Protein AF-A0A529FLB7-F1 (afdb_monomer_lite)

Secondary structure (DSSP, 8-state):
--TTTT-B----TT--SSSTTSSHHHHHHTHHHHHHHHHHHHHHHHHT--HHHHHHHHHHHHHHHHHHHHHHH-BHHHHHHHHHHHHHHHHHHHHHHHHHTS---HHHHHHHHHHHHHHHHHHH--

Structure (mmCIF, N/CA/C/O backbone):
data_AF-A0A529FLB7-F1
#
_entry.id   AF-A0A529FLB7-F1
#
loop_
_atom_site.group_PDB
_atom_site.id
_atom_site.type_symbol
_atom_site.label_atom_id
_atom_site.label_alt_id
_atom_site.label_comp_id
_atom_site.label_asym_id
_atom_site.label_entity_id
_atom_site.label_seq_id
_atom_site.pdbx_PDB_ins_code
_atom_site.Cartn_x
_atom_site.Cartn_y
_atom_site.Cartn_z
_atom_site.occupancy
_atom_site.B_iso_or_equiv
_atom_site.auth_seq_id
_atom_site.auth_comp_id
_atom_site.auth_asym_id
_atom_site.auth_atom_id
_atom_site.pdbx_PDB_model_num
ATOM 1 N N . MET A 1 1 ? 13.563 -22.839 -11.402 1.00 60.19 1 MET A N 1
ATOM 2 C CA . MET A 1 1 ? 12.645 -22.107 -10.499 1.00 60.19 1 MET A CA 1
ATOM 3 C C . MET A 1 1 ? 13.119 -20.687 -10.176 1.00 60.19 1 MET A C 1
ATOM 5 O O . MET A 1 1 ? 12.295 -19.790 -10.153 1.00 60.19 1 MET A O 1
ATOM 9 N N . TRP A 1 2 ? 14.420 -20.427 -9.979 1.00 64.62 2 TRP A N 1
ATOM 10 C CA . TRP A 1 2 ? 14.916 -19.056 -9.737 1.00 64.62 2 TRP A CA 1
ATOM 11 C C . TRP A 1 2 ? 14.925 -18.157 -10.981 1.00 64.62 2 TRP A C 1
ATOM 13 O O . TRP A 1 2 ? 14.557 -16.991 -10.894 1.00 64.62 2 TRP A O 1
ATOM 23 N N . GLN A 1 3 ? 15.251 -18.705 -12.156 1.00 70.19 3 GLN A N 1
ATOM 24 C CA . GLN A 1 3 ? 15.273 -17.932 -13.408 1.00 70.19 3 GLN A CA 1
ATOM 25 C C . GLN A 1 3 ? 13.908 -17.327 -13.776 1.00 70.19 3 GLN A C 1
ATOM 27 O O . GLN A 1 3 ? 13.850 -16.264 -14.380 1.00 70.19 3 GLN A O 1
ATOM 32 N N . THR A 1 4 ? 12.800 -17.946 -13.357 1.00 83.56 4 THR A N 1
ATOM 33 C CA . THR A 1 4 ? 11.455 -17.399 -13.578 1.00 83.56 4 THR A CA 1
ATOM 34 C C . THR A 1 4 ? 11.143 -16.192 -12.696 1.00 83.56 4 THR A C 1
ATOM 36 O O . THR A 1 4 ? 10.323 -15.376 -13.094 1.00 83.56 4 THR A O 1
ATOM 39 N N . LEU A 1 5 ? 11.778 -16.047 -11.527 1.00 89.00 5 LEU A N 1
ATOM 40 C CA . LEU A 1 5 ? 11.547 -14.911 -10.622 1.00 89.00 5 LEU A CA 1
ATOM 41 C C . LEU A 1 5 ? 12.251 -13.632 -11.089 1.00 89.00 5 LEU A C 1
ATOM 43 O O . LEU A 1 5 ? 11.762 -12.538 -10.827 1.00 89.00 5 LEU A O 1
ATOM 47 N N . LEU A 1 6 ? 13.366 -13.770 -11.805 1.00 93.06 6 LEU A N 1
ATOM 48 C CA . LEU A 1 6 ? 14.122 -12.650 -12.375 1.00 93.06 6 LEU A CA 1
ATOM 49 C C . LEU A 1 6 ? 13.733 -12.345 -13.827 1.00 93.06 6 LEU A C 1
ATOM 51 O O . LEU A 1 6 ? 14.380 -11.532 -14.477 1.00 93.06 6 LEU A O 1
ATOM 55 N N . ALA A 1 7 ? 12.695 -13.002 -14.351 1.00 93.12 7 ALA A N 1
ATOM 56 C CA . ALA A 1 7 ? 12.192 -12.711 -15.685 1.00 93.12 7 ALA A CA 1
ATOM 57 C C . ALA A 1 7 ? 11.697 -11.250 -15.747 1.00 93.12 7 ALA A C 1
ATOM 59 O O . ALA A 1 7 ? 10.915 -10.872 -14.863 1.00 93.12 7 ALA A O 1
ATOM 60 N N . PRO A 1 8 ? 12.120 -10.464 -16.758 1.00 93.56 8 PRO A N 1
ATOM 61 C CA . PRO A 1 8 ? 11.670 -9.091 -16.941 1.00 93.56 8 PRO A CA 1
ATOM 62 C C . PRO A 1 8 ? 10.157 -8.989 -17.123 1.00 93.56 8 PRO A C 1
ATOM 64 O O . PRO A 1 8 ? 9.501 -9.919 -17.603 1.00 93.56 8 PRO A O 1
ATOM 67 N N . VAL A 1 9 ? 9.619 -7.843 -16.733 1.00 93.94 9 VAL A N 1
ATOM 68 C CA . VAL A 1 9 ? 8.199 -7.512 -16.757 1.00 93.94 9 VAL A CA 1
ATOM 69 C C . VAL A 1 9 ? 8.054 -6.152 -17.414 1.00 93.94 9 VAL A C 1
ATOM 71 O O . VAL A 1 9 ? 8.611 -5.172 -16.934 1.00 93.94 9 VAL A O 1
ATOM 74 N N . ASP A 1 10 ? 7.272 -6.095 -18.483 1.00 94.25 10 ASP A N 1
ATOM 75 C CA . ASP A 1 10 ? 6.962 -4.857 -19.185 1.00 94.25 10 ASP A CA 1
ATOM 76 C C . ASP A 1 10 ? 5.440 -4.700 -19.249 1.00 94.25 10 ASP A C 1
ATOM 78 O O . ASP A 1 10 ? 4.751 -5.452 -19.939 1.00 94.25 10 ASP A O 1
ATOM 82 N N . LEU A 1 11 ? 4.916 -3.805 -18.411 1.00 92.88 11 LEU A N 1
ATOM 83 C CA . LEU A 1 11 ? 3.478 -3.563 -18.235 1.00 92.88 11 LEU A CA 1
ATOM 84 C C . LEU A 1 11 ? 3.112 -2.076 -18.328 1.00 92.88 11 LEU A C 1
ATOM 86 O O . LEU A 1 11 ? 1.931 -1.747 -18.432 1.00 92.88 11 LEU A O 1
ATOM 90 N N . TYR A 1 12 ? 4.097 -1.178 -18.252 1.00 94.50 12 TYR A N 1
ATOM 91 C CA . TYR A 1 12 ? 3.883 0.258 -18.095 1.00 94.50 12 TYR A CA 1
ATOM 92 C C . TYR A 1 12 ? 4.385 0.989 -19.327 1.00 94.50 12 TYR A C 1
ATOM 94 O O . TYR A 1 12 ? 5.494 0.756 -19.786 1.00 94.50 12 TYR A O 1
ATOM 102 N N . CYS A 1 13 ? 3.598 1.951 -19.809 1.00 96.69 13 CYS A N 1
ATOM 103 C CA . CYS A 1 13 ? 3.955 2.748 -20.985 1.00 96.69 13 CYS A CA 1
ATOM 104 C C . CYS A 1 13 ? 5.261 3.542 -20.815 1.00 96.69 13 CYS A C 1
ATOM 106 O O . CYS A 1 13 ? 5.867 3.924 -21.809 1.00 96.69 13 CYS A O 1
ATOM 108 N N . GLU A 1 14 ? 5.666 3.834 -19.574 1.00 97.06 14 GLU A N 1
ATOM 109 C CA . GLU A 1 14 ? 6.906 4.561 -19.289 1.00 97.06 14 GLU A CA 1
ATOM 110 C C . GLU A 1 14 ? 8.158 3.709 -19.562 1.00 97.06 14 GLU A C 1
ATOM 112 O O . GLU A 1 14 ? 9.198 4.260 -19.918 1.00 97.06 14 GLU A O 1
ATOM 117 N N . ARG A 1 15 ? 8.059 2.376 -19.441 1.00 96.25 15 ARG A N 1
ATOM 118 C CA . ARG A 1 15 ? 9.194 1.456 -19.546 1.00 96.25 15 ARG A CA 1
ATOM 119 C C . ARG A 1 15 ? 9.767 1.491 -20.964 1.00 96.25 15 ARG A C 1
ATOM 121 O O . ARG A 1 15 ? 9.120 1.099 -21.928 1.00 96.25 15 ARG A O 1
ATOM 128 N N . THR A 1 16 ? 11.015 1.937 -21.082 1.00 94.38 16 THR A N 1
ATOM 129 C CA . THR A 1 16 ? 11.733 2.042 -22.371 1.00 94.38 16 THR A CA 1
ATOM 130 C C . THR A 1 16 ? 12.846 1.006 -22.554 1.00 94.38 16 THR A C 1
ATOM 132 O O . THR A 1 16 ? 13.377 0.872 -23.656 1.00 94.38 16 THR A O 1
ATOM 135 N N . GLY A 1 17 ? 13.184 0.249 -21.506 1.00 92.62 17 GLY A N 1
ATOM 136 C CA . GLY A 1 17 ? 14.250 -0.753 -21.525 1.00 92.62 17 GLY A CA 1
ATOM 137 C C . GLY A 1 17 ? 14.469 -1.434 -20.164 1.00 92.62 17 GLY A C 1
ATOM 138 O O . GLY A 1 17 ? 13.715 -1.189 -19.218 1.00 92.62 17 GLY A O 1
ATOM 139 N N . PRO A 1 18 ? 15.461 -2.336 -20.045 1.00 89.25 18 PRO A N 1
ATOM 140 C CA . PRO A 1 18 ? 15.739 -3.100 -18.823 1.00 89.25 18 PRO A CA 1
ATOM 141 C C . PRO A 1 18 ? 16.499 -2.315 -17.736 1.00 89.25 18 PRO A C 1
ATOM 143 O O . PRO A 1 18 ? 16.833 -2.868 -16.689 1.00 89.25 18 PRO A O 1
ATOM 146 N N . GLU A 1 19 ? 16.847 -1.057 -17.985 1.00 92.88 19 GLU A N 1
ATOM 147 C CA . GLU A 1 19 ? 17.675 -0.244 -17.105 1.00 92.88 19 GLU A CA 1
ATOM 148 C C . GLU A 1 19 ? 16.913 0.215 -15.851 1.00 92.88 19 GLU A C 1
ATOM 150 O O . GLU A 1 19 ? 15.693 0.383 -15.854 1.00 92.88 19 GLU A O 1
ATOM 155 N N . LEU A 1 20 ? 17.657 0.508 -14.775 1.00 92.38 20 LEU A N 1
ATOM 156 C CA . LEU A 1 20 ? 17.092 0.931 -13.482 1.00 92.38 20 LEU A CA 1
ATOM 157 C C . LEU A 1 20 ? 16.218 2.193 -13.558 1.00 92.38 20 LEU A C 1
ATOM 159 O O . LEU A 1 20 ? 15.332 2.383 -12.731 1.00 92.38 20 LEU A O 1
ATOM 163 N N . TRP A 1 21 ? 16.497 3.061 -14.529 1.00 94.62 21 TRP A N 1
ATOM 164 C CA . TRP A 1 21 ? 15.822 4.342 -14.738 1.00 94.62 21 TRP A CA 1
ATOM 165 C C . TRP A 1 21 ? 14.886 4.322 -15.942 1.00 94.62 21 TRP A C 1
ATOM 167 O O . TRP A 1 21 ? 14.576 5.373 -16.489 1.00 94.62 21 TRP A O 1
ATOM 177 N N . ALA A 1 22 ? 14.444 3.142 -16.370 1.00 95.50 22 ALA A N 1
ATOM 178 C CA . ALA A 1 22 ? 13.496 3.034 -17.467 1.00 95.50 22 ALA A CA 1
ATOM 179 C C . ALA A 1 22 ? 12.070 3.462 -17.073 1.00 95.50 22 ALA A C 1
ATOM 181 O O . ALA A 1 22 ? 11.267 3.693 -17.965 1.00 95.50 22 ALA A O 1
ATOM 182 N N . GLU A 1 23 ? 11.762 3.596 -15.774 1.00 97.00 23 GLU A N 1
ATOM 183 C CA . GLU A 1 23 ? 10.494 4.147 -15.259 1.00 97.00 23 GLU A CA 1
ATOM 184 C C . GLU A 1 23 ? 10.723 5.216 -14.163 1.00 97.00 23 GLU A C 1
ATOM 186 O O . GLU A 1 23 ? 10.434 4.991 -12.980 1.00 97.00 23 GLU A O 1
ATOM 191 N N . PRO A 1 24 ? 11.321 6.372 -14.503 1.00 95.88 24 PRO A N 1
ATOM 192 C CA . PRO A 1 24 ? 11.746 7.367 -13.523 1.00 95.88 24 PRO A CA 1
ATOM 193 C C . PRO A 1 24 ? 10.574 8.030 -12.791 1.00 95.88 24 PRO A C 1
ATOM 195 O O . PRO A 1 24 ? 10.647 8.215 -11.575 1.00 95.88 24 PRO A O 1
ATOM 198 N N . ALA A 1 25 ? 9.499 8.400 -13.488 1.00 97.44 25 ALA A N 1
ATOM 199 C CA . ALA A 1 25 ? 8.348 9.048 -12.875 1.00 97.44 25 ALA A CA 1
ATOM 200 C C . ALA A 1 25 ? 7.605 8.075 -11.957 1.00 97.44 25 ALA A C 1
ATOM 202 O O . ALA A 1 25 ? 7.307 8.437 -10.814 1.00 97.44 25 ALA A O 1
ATOM 203 N N . ASN A 1 26 ? 7.371 6.832 -12.386 1.00 96.94 26 ASN A N 1
ATOM 204 C CA . ASN A 1 26 ? 6.753 5.829 -11.520 1.00 96.94 26 ASN A CA 1
ATOM 205 C C . ASN A 1 26 ? 7.626 5.526 -10.290 1.00 96.94 26 ASN A C 1
ATOM 207 O O . ASN A 1 26 ? 7.121 5.485 -9.168 1.00 96.94 26 ASN A O 1
ATOM 211 N N . ALA A 1 27 ? 8.947 5.387 -10.440 1.00 95.69 27 ALA A N 1
ATOM 212 C CA . ALA A 1 27 ? 9.830 5.157 -9.296 1.00 95.69 27 ALA A CA 1
ATOM 213 C C . ALA A 1 27 ? 9.857 6.350 -8.318 1.00 95.69 27 ALA A C 1
ATOM 215 O O . ALA A 1 27 ? 9.774 6.163 -7.105 1.00 95.69 27 ALA A O 1
ATOM 216 N N . LEU A 1 28 ? 9.939 7.587 -8.821 1.00 96.69 28 LEU A N 1
ATOM 217 C CA . LEU A 1 28 ? 10.040 8.785 -7.977 1.00 96.69 28 LEU A CA 1
ATOM 218 C C . LEU A 1 28 ? 8.730 9.132 -7.271 1.00 96.69 28 LEU A C 1
ATOM 220 O O . LEU A 1 28 ? 8.748 9.537 -6.108 1.00 96.69 28 LEU A O 1
ATOM 224 N N . THR A 1 29 ? 7.588 8.966 -7.936 1.00 97.38 29 THR A N 1
ATOM 225 C CA . THR A 1 29 ? 6.280 9.233 -7.315 1.00 97.38 29 THR A CA 1
ATOM 226 C C . THR A 1 29 ? 6.013 8.311 -6.125 1.00 97.38 29 THR A C 1
ATOM 228 O O . THR A 1 29 ? 5.370 8.730 -5.161 1.00 97.38 29 THR A O 1
ATOM 231 N N . ASN A 1 30 ? 6.604 7.114 -6.100 1.00 97.88 30 ASN A N 1
ATOM 232 C CA . ASN A 1 30 ? 6.505 6.206 -4.961 1.00 97.88 30 ASN A CA 1
ATOM 233 C C . ASN A 1 30 ? 7.180 6.708 -3.676 1.00 97.88 30 ASN A C 1
ATOM 235 O O . ASN A 1 30 ? 6.777 6.334 -2.568 1.00 97.88 30 ASN A O 1
ATOM 239 N N . LEU A 1 31 ? 8.124 7.648 -3.784 1.00 96.06 31 LEU A N 1
ATOM 240 C CA . LEU A 1 31 ? 8.699 8.319 -2.617 1.00 96.06 31 LEU A CA 1
ATOM 241 C C . LEU A 1 31 ? 7.646 9.122 -1.838 1.00 96.06 31 LEU A C 1
ATOM 243 O O . LEU A 1 31 ? 7.789 9.300 -0.626 1.00 96.06 31 LEU A O 1
ATOM 247 N N . ALA A 1 32 ? 6.557 9.549 -2.490 1.00 97.69 32 ALA A N 1
ATOM 248 C CA . ALA A 1 32 ? 5.444 10.210 -1.818 1.00 97.69 32 ALA A CA 1
ATOM 249 C C . ALA A 1 32 ? 4.739 9.275 -0.820 1.00 97.69 32 ALA A C 1
ATOM 251 O O . ALA A 1 32 ? 4.389 9.720 0.272 1.00 97.69 32 ALA A O 1
ATOM 252 N N . PHE A 1 33 ? 4.593 7.979 -1.130 1.00 98.12 33 PHE A N 1
ATOM 253 C CA . PHE A 1 33 ? 4.037 6.998 -0.188 1.00 98.12 33 PHE A CA 1
ATOM 254 C C . PHE A 1 33 ? 4.960 6.791 1.010 1.00 98.12 33 PHE A C 1
ATOM 256 O O . PHE A 1 33 ? 4.494 6.777 2.147 1.00 98.12 33 PHE A O 1
ATOM 263 N N . ILE A 1 34 ? 6.274 6.706 0.784 1.00 98.69 34 ILE A N 1
ATOM 264 C CA . ILE A 1 34 ? 7.257 6.604 1.872 1.00 98.69 34 ILE A CA 1
ATOM 265 C C . ILE A 1 34 ? 7.148 7.827 2.791 1.00 98.69 34 ILE A C 1
ATOM 267 O O . ILE A 1 34 ? 7.009 7.679 4.007 1.00 98.69 34 ILE A O 1
ATOM 271 N N . ALA A 1 35 ? 7.148 9.032 2.218 1.00 98.62 35 ALA A N 1
ATOM 272 C CA . ALA A 1 35 ? 7.019 10.273 2.974 1.00 98.62 35 ALA A CA 1
ATOM 273 C C . ALA A 1 35 ? 5.692 10.342 3.750 1.00 98.62 35 ALA A C 1
ATOM 275 O O . ALA A 1 35 ? 5.692 10.631 4.949 1.00 98.62 35 ALA A O 1
ATOM 276 N N . ALA A 1 36 ? 4.569 10.019 3.103 1.00 98.38 36 ALA A N 1
ATOM 277 C CA . ALA A 1 36 ? 3.247 10.016 3.723 1.00 98.38 36 ALA A CA 1
ATOM 278 C C . ALA A 1 36 ? 3.126 8.967 4.840 1.00 98.38 36 ALA A C 1
ATOM 280 O O . ALA A 1 36 ? 2.577 9.261 5.900 1.00 98.38 36 ALA A O 1
ATOM 281 N N . GLY A 1 37 ? 3.675 7.765 4.649 1.00 98.50 37 GLY A N 1
ATOM 282 C CA . GLY A 1 37 ? 3.689 6.708 5.659 1.00 98.50 37 GLY A CA 1
ATOM 283 C C . GLY A 1 37 ? 4.512 7.096 6.887 1.00 98.50 37 GLY A C 1
ATOM 284 O O . GLY A 1 37 ? 4.033 6.978 8.015 1.00 98.50 37 GLY A O 1
ATOM 285 N N . LEU A 1 38 ? 5.714 7.650 6.689 1.00 98.75 38 LEU A N 1
ATOM 286 C CA . LEU A 1 38 ? 6.554 8.153 7.783 1.00 98.75 38 LEU A CA 1
ATOM 287 C C . LEU A 1 38 ? 5.888 9.315 8.529 1.00 98.75 38 LEU A C 1
ATOM 289 O O . LEU A 1 38 ? 5.929 9.363 9.763 1.00 98.75 38 LEU A O 1
ATOM 293 N N . TRP A 1 39 ? 5.228 10.219 7.803 1.00 98.75 39 TRP A N 1
ATOM 294 C CA . TRP A 1 39 ? 4.412 11.263 8.415 1.00 98.75 39 TRP A CA 1
ATOM 295 C C . TRP A 1 39 ? 3.260 10.654 9.229 1.00 98.75 39 TRP A C 1
ATOM 297 O O . TRP A 1 39 ? 3.086 10.998 10.398 1.00 98.75 39 TRP A O 1
ATOM 307 N N . GLY A 1 40 ? 2.548 9.666 8.689 1.00 98.50 40 GLY A N 1
ATOM 308 C CA . GLY A 1 40 ? 1.510 8.930 9.409 1.00 98.50 40 GLY A CA 1
ATOM 309 C C . GLY A 1 40 ? 2.025 8.285 10.699 1.00 98.50 40 GLY A C 1
ATOM 310 O O . GLY A 1 40 ? 1.401 8.426 11.748 1.00 98.50 40 GLY A O 1
ATOM 311 N N . VAL A 1 41 ? 3.199 7.642 10.671 1.00 98.50 41 VAL A N 1
ATOM 312 C CA . VAL A 1 41 ? 3.829 7.048 11.864 1.00 98.50 41 VAL A CA 1
ATOM 313 C C . VAL A 1 41 ? 4.102 8.117 12.919 1.00 98.50 41 VAL A C 1
ATOM 315 O O . VAL A 1 41 ? 3.833 7.903 14.106 1.00 98.50 41 VAL A O 1
ATOM 318 N N . ARG A 1 42 ? 4.624 9.274 12.500 1.00 98.50 42 ARG A N 1
ATOM 319 C CA . ARG A 1 42 ? 4.861 10.413 13.388 1.00 98.50 42 ARG A CA 1
ATOM 320 C C . ARG A 1 42 ? 3.558 10.897 14.028 1.00 98.50 42 ARG A C 1
ATOM 322 O O . ARG A 1 42 ? 3.518 11.034 15.250 1.00 98.50 42 ARG A O 1
ATOM 329 N N . GLU A 1 43 ? 2.507 11.135 13.247 1.00 98.50 43 GLU A N 1
ATOM 330 C CA . GLU A 1 43 ? 1.248 11.672 13.782 1.00 98.50 43 GLU A CA 1
ATOM 331 C C . GLU A 1 43 ? 0.515 10.657 14.663 1.00 98.50 43 GLU A C 1
ATOM 333 O O . GLU A 1 43 ? 0.027 11.023 15.731 1.00 98.50 43 GLU A O 1
ATOM 338 N N . VAL A 1 44 ? 0.517 9.368 14.307 1.00 98.06 44 VAL A N 1
ATOM 339 C CA . VAL A 1 44 ? -0.079 8.318 15.147 1.00 98.06 44 VAL A CA 1
ATOM 340 C C . VAL A 1 44 ? 0.595 8.247 16.516 1.00 98.06 44 VAL A C 1
ATOM 342 O O . VAL A 1 44 ? -0.089 8.100 17.531 1.00 98.06 44 VAL A O 1
ATOM 345 N N . ARG A 1 45 ? 1.928 8.371 16.566 1.00 96.69 45 ARG A N 1
ATOM 346 C CA . ARG A 1 45 ? 2.679 8.411 17.830 1.00 96.69 45 ARG A CA 1
ATOM 347 C C . ARG A 1 45 ? 2.367 9.674 18.623 1.00 96.69 45 ARG A C 1
ATOM 349 O O . ARG A 1 45 ? 2.105 9.586 19.817 1.00 96.69 45 ARG A O 1
ATOM 356 N N . ARG A 1 46 ? 2.356 10.831 17.958 1.00 98.12 46 ARG A N 1
ATOM 357 C CA . ARG A 1 46 ? 2.069 12.131 18.575 1.00 98.12 46 ARG A CA 1
ATOM 358 C C . ARG A 1 46 ? 0.674 12.187 19.201 1.00 98.12 46 ARG A C 1
ATOM 360 O O . ARG A 1 46 ? 0.518 12.760 20.272 1.00 98.12 46 ARG A O 1
ATOM 367 N N . HIS A 1 47 ? -0.323 11.611 18.537 1.00 97.81 47 HIS A N 1
ATOM 368 C CA . HIS A 1 47 ? -1.723 11.665 18.961 1.00 97.81 47 HIS A CA 1
ATOM 369 C C . HIS A 1 47 ? -2.199 10.409 19.702 1.00 97.81 47 HIS A C 1
ATOM 371 O O . HIS A 1 47 ? -3.372 10.330 20.061 1.00 97.81 47 HIS A O 1
ATOM 377 N N . GLY A 1 48 ? -1.331 9.415 19.917 1.00 96.50 48 GLY A N 1
ATOM 378 C CA . GLY A 1 48 ? -1.699 8.179 20.611 1.00 96.50 48 GLY A CA 1
ATOM 379 C C . GLY A 1 48 ? -2.845 7.417 19.934 1.00 96.50 48 GLY A C 1
ATOM 380 O O . GLY A 1 48 ? -3.663 6.802 20.610 1.00 96.50 48 GLY A O 1
ATOM 381 N N . THR A 1 49 ? -2.939 7.454 18.599 1.00 94.94 49 THR A N 1
ATOM 382 C CA . THR A 1 49 ? -4.109 6.947 17.847 1.00 94.94 49 THR A CA 1
ATOM 383 C C . THR A 1 49 ? -4.303 5.425 17.969 1.00 94.94 49 THR A C 1
ATOM 385 O O . THR A 1 49 ? -5.397 4.909 17.712 1.00 94.94 49 THR A O 1
ATOM 388 N N . GLY A 1 50 ? -3.264 4.708 18.410 1.00 95.31 50 GLY A N 1
ATOM 389 C CA . GLY A 1 50 ? -3.282 3.282 18.736 1.00 95.31 50 GLY A CA 1
ATOM 390 C C . GLY A 1 50 ? -2.558 2.399 17.717 1.00 95.31 50 GLY A C 1
ATOM 391 O O . GLY A 1 50 ? -2.170 2.834 16.632 1.00 95.31 50 GLY A O 1
ATOM 392 N N . THR A 1 51 ? -2.389 1.124 18.075 1.00 95.62 51 THR A N 1
ATOM 393 C CA . THR A 1 51 ? -1.547 0.164 17.342 1.00 95.62 51 THR A CA 1
ATOM 394 C C . THR A 1 51 ? -1.997 -0.074 15.903 1.00 95.62 51 THR A C 1
ATOM 396 O O . THR A 1 51 ? -1.156 -0.128 15.014 1.00 95.62 51 THR A O 1
ATOM 399 N N . PHE A 1 52 ? -3.303 -0.169 15.631 1.00 96.00 52 PHE A N 1
ATOM 400 C CA . PHE A 1 52 ? -3.791 -0.430 14.267 1.00 96.00 52 PHE A CA 1
ATOM 401 C C . PHE A 1 52 ? -3.430 0.691 13.293 1.00 96.00 52 PHE A C 1
ATOM 403 O O . PHE A 1 52 ? -2.964 0.416 12.192 1.00 96.00 52 PHE A O 1
ATOM 410 N N . ALA A 1 53 ? -3.572 1.950 13.714 1.00 97.19 53 ALA A N 1
ATOM 411 C CA . ALA A 1 53 ? -3.173 3.087 12.893 1.00 97.19 53 ALA A CA 1
ATOM 412 C C . ALA A 1 53 ? -1.650 3.106 12.668 1.00 97.19 53 ALA A C 1
ATOM 414 O O . ALA A 1 53 ? -1.196 3.412 11.570 1.00 97.19 53 ALA A O 1
ATOM 415 N N . ALA A 1 54 ? -0.861 2.717 13.678 1.00 97.69 54 ALA A N 1
ATOM 416 C CA . ALA A 1 54 ? 0.597 2.663 13.568 1.00 97.69 54 ALA A CA 1
ATOM 417 C C . ALA A 1 54 ? 1.053 1.571 12.591 1.00 97.69 54 ALA A C 1
ATOM 419 O O . ALA A 1 54 ? 1.945 1.813 11.781 1.00 97.69 54 ALA A O 1
ATOM 420 N N . ILE A 1 55 ? 0.422 0.392 12.652 1.00 98.12 55 ILE A N 1
ATOM 421 C CA . ILE A 1 55 ? 0.660 -0.713 11.718 1.00 98.12 55 ILE A CA 1
ATOM 422 C C . ILE A 1 55 ? 0.361 -0.254 10.293 1.00 98.12 55 ILE A C 1
ATOM 424 O O . ILE A 1 55 ? 1.217 -0.393 9.427 1.00 98.12 55 ILE A O 1
ATOM 428 N N . LEU A 1 56 ? -0.813 0.340 10.060 1.00 98.38 56 LEU A N 1
ATOM 429 C CA . LEU A 1 56 ? -1.214 0.816 8.736 1.00 98.38 56 LEU A CA 1
ATOM 430 C C . LEU A 1 56 ? -0.266 1.896 8.195 1.00 98.38 56 LEU A C 1
ATOM 432 O O . LEU A 1 56 ? 0.101 1.840 7.027 1.00 98.38 56 LEU A O 1
ATOM 436 N N . ALA A 1 57 ? 0.192 2.831 9.030 1.00 98.56 57 ALA A N 1
ATOM 437 C CA . ALA A 1 57 ? 1.138 3.863 8.607 1.00 98.56 57 ALA A CA 1
ATOM 438 C C . ALA A 1 57 ? 2.500 3.282 8.178 1.00 98.56 57 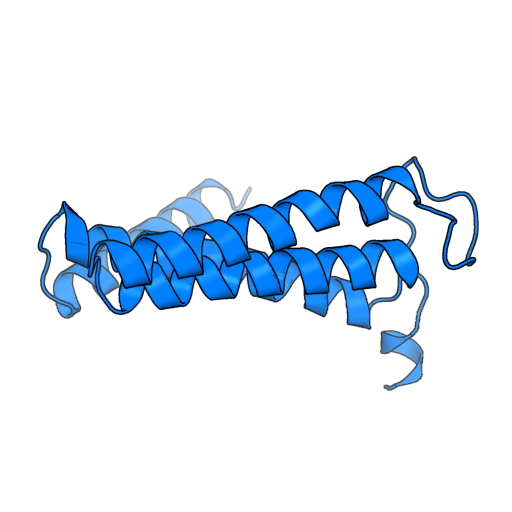ALA A C 1
ATOM 440 O O . ALA A 1 57 ? 3.034 3.666 7.139 1.00 98.56 57 ALA A O 1
ATOM 441 N N . TRP A 1 58 ? 3.039 2.311 8.925 1.00 98.56 58 TRP A N 1
ATOM 442 C CA . TRP A 1 58 ? 4.245 1.584 8.507 1.00 98.56 58 TRP A CA 1
ATOM 443 C C . TRP A 1 58 ? 4.025 0.755 7.244 1.00 98.56 58 TRP A C 1
ATOM 445 O O . TRP A 1 58 ? 4.923 0.637 6.414 1.00 98.56 58 TRP A O 1
ATOM 455 N N . TRP A 1 59 ? 2.827 0.212 7.071 1.00 98.62 59 TRP A N 1
ATOM 456 C CA . TRP A 1 59 ? 2.476 -0.548 5.880 1.00 98.62 59 TRP A CA 1
ATOM 457 C C . TRP A 1 59 ? 2.488 0.319 4.615 1.00 98.62 59 TRP A C 1
ATOM 459 O O . TRP A 1 59 ? 2.933 -0.143 3.571 1.00 98.62 59 TRP A O 1
ATOM 469 N N . VAL A 1 60 ? 2.082 1.592 4.710 1.00 98.69 60 VAL A N 1
ATOM 470 C CA . VAL A 1 60 ? 2.195 2.560 3.602 1.00 98.69 60 VAL A CA 1
ATOM 471 C C . VAL A 1 60 ? 3.660 2.803 3.217 1.00 98.69 60 VAL A C 1
ATOM 473 O O . VAL A 1 60 ? 3.974 2.904 2.033 1.00 98.69 60 VAL A O 1
ATOM 476 N N . VAL A 1 61 ? 4.580 2.815 4.189 1.00 98.75 61 VAL A N 1
ATOM 477 C CA . VAL A 1 61 ? 6.025 2.864 3.898 1.00 98.75 61 VAL A CA 1
ATOM 478 C C . VAL A 1 61 ? 6.464 1.614 3.133 1.00 98.75 61 VAL A C 1
ATOM 480 O O . VAL A 1 61 ? 7.180 1.727 2.141 1.00 98.75 61 VAL A O 1
ATOM 483 N N . ALA A 1 62 ? 6.007 0.430 3.554 1.00 98.56 62 ALA A N 1
ATOM 484 C CA . ALA A 1 62 ? 6.311 -0.824 2.866 1.00 98.56 62 ALA A CA 1
ATOM 485 C C . ALA A 1 62 ? 5.770 -0.854 1.425 1.00 98.56 62 ALA A C 1
ATOM 487 O O . ALA A 1 62 ? 6.473 -1.339 0.543 1.00 98.56 62 ALA A O 1
ATOM 488 N N . ILE A 1 63 ? 4.582 -0.287 1.174 1.00 98.69 63 ILE A N 1
ATOM 489 C CA . ILE A 1 63 ? 4.034 -0.097 -0.181 1.00 98.69 63 ILE A CA 1
ATOM 490 C C . ILE A 1 63 ? 4.979 0.759 -1.023 1.00 98.69 63 ILE A C 1
ATOM 492 O O . ILE A 1 63 ? 5.401 0.327 -2.089 1.00 98.69 63 ILE A O 1
ATOM 496 N N . GLY A 1 64 ? 5.368 1.938 -0.525 1.00 98.50 64 GLY A N 1
ATOM 497 C CA . GLY A 1 64 ? 6.270 2.824 -1.261 1.00 98.50 64 GLY A CA 1
ATOM 498 C C . GLY A 1 64 ? 7.615 2.164 -1.584 1.00 98.50 64 GLY A C 1
ATOM 499 O O . GLY A 1 64 ? 8.116 2.300 -2.698 1.00 98.50 64 GLY A O 1
ATOM 500 N N . ILE A 1 65 ? 8.180 1.392 -0.648 1.00 98.56 65 ILE A N 1
ATOM 501 C CA . ILE A 1 65 ? 9.414 0.621 -0.875 1.00 98.56 65 ILE A CA 1
ATOM 502 C C . ILE A 1 65 ? 9.197 -0.453 -1.946 1.00 98.56 65 ILE A C 1
ATOM 504 O O . ILE A 1 65 ? 9.967 -0.520 -2.901 1.00 98.56 65 ILE A O 1
ATOM 508 N N . GLY A 1 66 ? 8.161 -1.278 -1.798 1.00 98.12 66 GLY A N 1
ATOM 509 C CA . GLY A 1 66 ? 7.840 -2.359 -2.727 1.00 98.12 66 GLY A CA 1
ATOM 510 C C . GLY A 1 66 ? 7.637 -1.869 -4.156 1.00 98.12 66 GLY A C 1
ATOM 511 O O . GLY A 1 66 ? 8.257 -2.383 -5.086 1.00 98.12 66 GLY A O 1
ATOM 512 N N . SER A 1 67 ? 6.853 -0.805 -4.307 1.00 97.81 67 SER A N 1
ATOM 513 C CA . SER A 1 67 ? 6.559 -0.199 -5.601 1.00 97.81 67 SER A CA 1
ATOM 514 C C . SER A 1 67 ? 7.789 0.464 -6.228 1.00 97.81 67 SER A C 1
ATOM 516 O O . SER A 1 67 ? 8.080 0.255 -7.405 1.00 97.81 67 SER A O 1
ATOM 518 N N . THR A 1 68 ? 8.617 1.160 -5.434 1.00 97.81 68 THR A N 1
ATOM 519 C CA . THR A 1 68 ? 9.900 1.706 -5.923 1.00 97.81 68 THR A CA 1
ATOM 520 C C . THR A 1 68 ? 10.825 0.593 -6.431 1.00 97.81 68 THR A C 1
ATOM 522 O O . THR A 1 68 ? 11.453 0.732 -7.482 1.00 97.81 68 THR A O 1
ATOM 525 N N . LEU A 1 69 ? 10.904 -0.539 -5.719 1.00 97.25 69 LEU A N 1
ATOM 526 C CA . LEU A 1 69 ? 11.681 -1.705 -6.159 1.00 97.25 69 LEU A CA 1
ATOM 527 C C . LEU A 1 69 ? 11.126 -2.297 -7.460 1.00 97.25 69 LEU A C 1
ATOM 529 O O . LEU A 1 69 ? 11.886 -2.710 -8.333 1.00 97.25 69 LEU A O 1
ATOM 533 N N . PHE A 1 70 ? 9.807 -2.338 -7.622 1.00 97.50 70 PHE A N 1
ATOM 534 C CA . PHE A 1 70 ? 9.210 -2.818 -8.858 1.00 97.50 70 PHE A CA 1
ATOM 535 C C . PHE A 1 70 ? 9.518 -1.903 -10.044 1.00 97.50 70 PHE A C 1
ATOM 537 O O . PHE A 1 70 ? 10.037 -2.385 -11.047 1.00 97.50 70 PHE A O 1
ATOM 544 N N . HIS A 1 71 ? 9.328 -0.593 -9.907 1.00 97.25 71 HIS A N 1
ATOM 545 C CA . HIS A 1 71 ? 9.577 0.346 -11.002 1.00 97.25 71 HIS A CA 1
ATOM 546 C C . HIS A 1 71 ? 11.064 0.513 -11.349 1.00 97.25 71 HIS A C 1
ATOM 548 O O . HIS A 1 71 ? 11.394 0.826 -12.489 1.00 97.25 71 HIS A O 1
ATOM 554 N N . THR A 1 72 ? 11.980 0.197 -10.434 1.00 96.69 72 THR A N 1
ATOM 555 C CA . THR A 1 72 ? 13.420 0.171 -10.738 1.00 96.69 72 THR A CA 1
ATOM 556 C C . THR A 1 72 ? 13.867 -1.140 -11.389 1.00 96.69 72 THR A C 1
ATOM 558 O O . THR A 1 72 ? 14.573 -1.104 -12.391 1.00 96.69 72 THR A O 1
ATOM 561 N N . PHE A 1 73 ? 13.446 -2.304 -10.881 1.00 95.69 73 PHE A N 1
ATOM 562 C CA . PHE A 1 73 ? 13.962 -3.598 -11.358 1.00 95.69 73 PHE A CA 1
ATOM 563 C C . PHE A 1 73 ? 13.079 -4.317 -12.389 1.00 95.69 73 PHE A C 1
ATOM 565 O O . PHE A 1 73 ? 13.617 -5.094 -13.170 1.00 95.69 73 PHE A O 1
ATOM 572 N N . ALA A 1 74 ? 11.756 -4.116 -12.381 1.00 95.38 74 ALA A N 1
ATOM 573 C CA . ALA A 1 74 ? 10.783 -4.749 -13.287 1.00 95.38 74 ALA A CA 1
ATOM 574 C C . ALA A 1 74 ? 11.003 -6.248 -13.529 1.00 95.38 74 ALA A C 1
ATOM 576 O O . ALA A 1 74 ? 11.102 -6.721 -14.660 1.00 95.38 74 ALA A O 1
ATOM 577 N N . VAL A 1 75 ? 11.056 -7.032 -12.457 1.00 95.12 75 VAL A N 1
ATOM 578 C CA . VAL A 1 75 ? 11.113 -8.493 -12.555 1.00 95.12 75 VAL A CA 1
ATOM 579 C C . VAL A 1 75 ? 9.954 -9.118 -11.798 1.00 95.12 75 VAL A C 1
ATOM 581 O O . VAL A 1 75 ? 9.373 -8.508 -10.900 1.00 95.12 75 VAL A O 1
ATOM 584 N N . LYS A 1 76 ? 9.611 -10.369 -12.118 1.00 94.38 76 LYS A N 1
ATOM 585 C CA . LYS A 1 76 ? 8.473 -11.051 -11.476 1.00 94.38 76 LYS A CA 1
ATOM 586 C C . LYS A 1 76 ? 8.556 -11.078 -9.950 1.00 94.38 76 LYS A C 1
ATOM 588 O O . LYS A 1 76 ? 7.526 -11.028 -9.287 1.00 94.38 76 LYS A O 1
ATOM 593 N N . PHE A 1 77 ? 9.758 -11.149 -9.383 1.00 95.25 77 PHE A N 1
ATOM 594 C CA . PHE A 1 77 ? 9.958 -11.047 -7.942 1.00 95.25 77 PHE A CA 1
ATOM 595 C C . PHE A 1 77 ? 9.498 -9.694 -7.385 1.00 95.25 77 PHE A C 1
ATOM 597 O O . PHE A 1 77 ? 8.785 -9.660 -6.384 1.00 95.25 77 PHE A O 1
ATOM 604 N N . THR A 1 78 ? 9.867 -8.587 -8.033 1.00 96.25 78 THR A N 1
ATOM 605 C CA . THR A 1 78 ? 9.526 -7.254 -7.535 1.00 96.25 78 THR A CA 1
ATOM 606 C C . THR A 1 78 ? 8.055 -6.904 -7.746 1.00 96.25 78 THR A C 1
ATOM 608 O O . THR A 1 78 ? 7.533 -6.144 -6.940 1.00 96.25 78 THR A O 1
ATOM 611 N N . ILE A 1 79 ? 7.338 -7.555 -8.679 1.00 95.88 79 ILE A N 1
ATOM 612 C CA . ILE A 1 79 ? 5.858 -7.489 -8.725 1.00 95.88 79 ILE A CA 1
ATOM 613 C C . ILE A 1 79 ? 5.271 -7.867 -7.364 1.00 95.88 79 ILE A C 1
ATOM 615 O O . ILE A 1 79 ? 4.416 -7.169 -6.828 1.00 95.88 79 ILE A O 1
ATOM 619 N N . TRP A 1 80 ? 5.714 -8.985 -6.785 1.00 96.69 80 TRP A N 1
ATOM 620 C CA . TRP A 1 80 ? 5.182 -9.439 -5.500 1.00 96.69 80 TRP A CA 1
ATOM 621 C C . TRP A 1 80 ? 5.556 -8.492 -4.361 1.00 96.69 80 TRP A C 1
ATOM 623 O O . TRP A 1 80 ? 4.759 -8.312 -3.442 1.00 96.69 80 TRP A O 1
ATOM 633 N N . ALA A 1 81 ? 6.736 -7.871 -4.435 1.00 96.56 81 ALA A N 1
ATOM 634 C CA . ALA A 1 81 ? 7.148 -6.849 -3.480 1.00 96.56 81 ALA A CA 1
ATOM 635 C C . ALA A 1 81 ? 6.239 -5.610 -3.520 1.00 96.56 81 ALA A C 1
ATOM 637 O O . ALA A 1 81 ? 6.071 -4.984 -2.483 1.00 96.56 81 ALA A O 1
ATOM 638 N N . ASP A 1 82 ? 5.633 -5.288 -4.663 1.00 97.62 82 ASP A N 1
ATOM 639 C CA . ASP A 1 82 ? 4.674 -4.189 -4.820 1.00 97.62 82 ASP A CA 1
ATOM 640 C C . ASP A 1 82 ? 3.237 -4.603 -4.441 1.00 97.62 82 ASP A C 1
ATOM 642 O O . ASP A 1 82 ? 2.605 -4.035 -3.546 1.00 97.62 82 ASP A O 1
ATOM 646 N N . VAL A 1 83 ? 2.737 -5.681 -5.048 1.00 97.56 83 VAL A N 1
ATOM 647 C CA . VAL A 1 83 ? 1.330 -6.091 -4.937 1.00 97.56 83 VAL A CA 1
ATOM 648 C C . VAL A 1 83 ? 0.979 -6.634 -3.549 1.00 97.56 83 VAL A C 1
ATOM 650 O O . VAL A 1 83 ? -0.116 -6.364 -3.050 1.00 97.56 83 VAL A O 1
ATOM 653 N N . LEU A 1 84 ? 1.869 -7.393 -2.892 1.00 98.25 84 LEU A N 1
ATOM 654 C CA . LEU A 1 84 ? 1.550 -7.996 -1.589 1.00 98.25 84 LEU A CA 1
ATOM 655 C C . LEU A 1 84 ? 1.363 -6.946 -0.483 1.00 98.25 84 LEU A C 1
ATOM 657 O O . LEU A 1 84 ? 0.373 -7.055 0.247 1.00 98.25 84 LEU A O 1
ATOM 661 N N . PRO A 1 85 ? 2.226 -5.919 -0.336 1.00 98.25 85 PRO A N 1
ATOM 662 C CA . PRO A 1 85 ? 1.966 -4.829 0.598 1.00 98.25 85 PRO A CA 1
ATOM 663 C C . PRO A 1 85 ? 0.660 -4.088 0.315 1.00 98.25 85 PRO A C 1
ATOM 665 O O . PRO A 1 85 ? -0.078 -3.832 1.265 1.00 98.25 85 PRO A O 1
ATOM 668 N N . ILE A 1 86 ? 0.343 -3.793 -0.952 1.00 98.31 86 ILE A N 1
ATOM 669 C CA . ILE A 1 86 ? -0.893 -3.088 -1.331 1.00 98.31 86 ILE A CA 1
ATOM 670 C C . ILE A 1 86 ? -2.121 -3.919 -0.958 1.00 98.31 86 ILE A C 1
ATOM 672 O O . ILE A 1 86 ? -3.008 -3.438 -0.251 1.00 98.31 86 ILE A O 1
ATOM 676 N N . ALA A 1 87 ? -2.161 -5.185 -1.379 1.00 97.94 87 ALA A N 1
ATOM 677 C CA . ALA A 1 87 ? -3.258 -6.086 -1.050 1.00 97.94 87 ALA A CA 1
ATOM 678 C C . ALA A 1 87 ? -3.384 -6.262 0.470 1.00 97.94 87 ALA A C 1
ATOM 680 O O . ALA A 1 87 ? -4.469 -6.106 1.027 1.00 97.94 87 ALA A O 1
ATOM 681 N N . GLY A 1 88 ? -2.266 -6.505 1.161 1.00 98.38 88 GLY A N 1
ATOM 682 C CA . GLY A 1 88 ? -2.224 -6.647 2.614 1.00 98.38 88 GLY A CA 1
ATOM 683 C C . GLY A 1 88 ? -2.748 -5.412 3.346 1.00 98.38 88 GLY A C 1
ATOM 684 O O . GLY A 1 88 ? -3.552 -5.554 4.267 1.00 98.38 88 GLY A O 1
ATOM 685 N N . PHE A 1 89 ? -2.367 -4.209 2.906 1.00 98.50 89 PHE A N 1
ATOM 686 C CA . PHE A 1 89 ? -2.891 -2.960 3.452 1.00 98.50 89 PHE A CA 1
ATOM 687 C C . PHE A 1 89 ? -4.392 -2.847 3.234 1.00 98.50 89 PHE A C 1
ATOM 689 O O . PHE A 1 89 ? -5.106 -2.591 4.194 1.00 98.50 89 PHE A O 1
ATOM 696 N N . THR A 1 90 ? -4.883 -3.074 2.015 1.00 97.50 90 THR A N 1
ATOM 697 C CA . THR A 1 90 ? -6.318 -2.997 1.709 1.00 97.50 90 THR A CA 1
ATOM 698 C C . THR A 1 90 ? -7.124 -3.949 2.593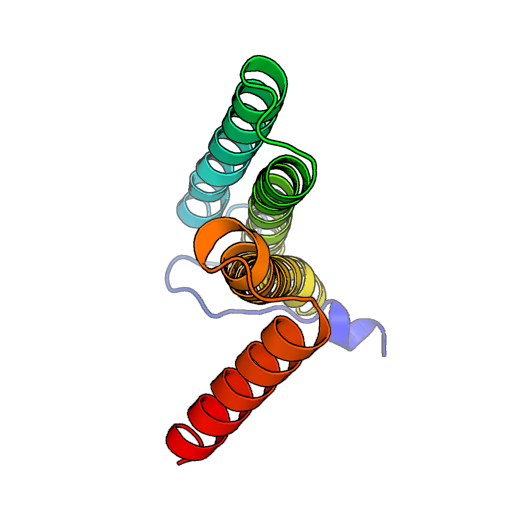 1.00 97.50 90 THR A C 1
ATOM 700 O O . THR A 1 90 ? -8.120 -3.544 3.193 1.00 97.50 90 THR A O 1
ATOM 703 N N . LEU A 1 91 ? -6.670 -5.195 2.748 1.00 97.88 91 LEU A N 1
ATOM 704 C CA . LEU A 1 91 ? -7.344 -6.183 3.590 1.00 97.88 91 LEU A CA 1
ATOM 705 C C . LEU A 1 91 ? -7.286 -5.801 5.081 1.00 97.88 91 LEU A C 1
ATOM 707 O O . LEU A 1 91 ? -8.315 -5.779 5.763 1.00 97.88 91 LEU A O 1
ATOM 711 N N . ALA A 1 92 ? -6.101 -5.458 5.595 1.00 98.00 92 ALA A N 1
ATOM 712 C CA . ALA A 1 92 ? -5.922 -5.066 6.992 1.00 98.00 92 ALA A CA 1
ATOM 713 C C . ALA A 1 92 ? -6.702 -3.789 7.326 1.00 98.00 92 ALA A C 1
ATOM 715 O O . ALA A 1 92 ? -7.356 -3.719 8.366 1.00 98.00 92 ALA A O 1
ATOM 716 N N . PHE A 1 93 ? -6.684 -2.801 6.429 1.00 98.00 93 PHE A N 1
ATOM 717 C CA . PHE A 1 93 ? -7.430 -1.558 6.554 1.00 98.00 93 PHE A CA 1
ATOM 718 C C . PHE A 1 93 ? -8.920 -1.851 6.694 1.00 98.00 93 PHE A C 1
ATOM 720 O O . PHE A 1 93 ? -9.519 -1.423 7.680 1.00 98.00 93 PHE A O 1
ATOM 727 N N . THR A 1 94 ? -9.513 -2.631 5.786 1.00 97.88 94 THR A N 1
ATOM 728 C CA . THR A 1 94 ? -10.935 -2.992 5.860 1.00 97.88 94 THR A CA 1
ATOM 729 C C . THR A 1 94 ? -11.270 -3.634 7.209 1.00 97.88 94 THR A C 1
ATOM 731 O O . THR A 1 94 ? -12.154 -3.151 7.920 1.00 97.88 94 THR A O 1
ATOM 734 N N . LEU A 1 95 ? -10.518 -4.656 7.632 1.00 98.38 95 LEU A N 1
ATOM 735 C CA . LEU A 1 95 ? -10.774 -5.354 8.896 1.00 98.38 95 LEU A CA 1
ATOM 736 C C . LEU A 1 95 ? -10.598 -4.448 10.130 1.00 98.38 95 LEU A C 1
ATOM 738 O O . LEU A 1 95 ? -11.417 -4.475 11.052 1.00 98.38 95 LEU A O 1
ATOM 742 N N . PHE A 1 96 ? -9.553 -3.618 10.163 1.00 98.00 96 PHE A N 1
ATOM 743 C CA . PHE A 1 96 ? -9.305 -2.704 11.280 1.00 98.00 96 PHE A CA 1
ATOM 744 C C . PHE A 1 96 ? -10.353 -1.594 11.361 1.00 98.00 96 PHE A C 1
ATOM 746 O O . PHE A 1 96 ? -10.714 -1.192 12.468 1.00 98.00 96 PHE A O 1
ATOM 753 N N . ASN A 1 97 ? -10.892 -1.133 10.231 1.00 97.38 97 ASN A N 1
ATOM 754 C CA . ASN A 1 97 ? -11.973 -0.148 10.213 1.00 97.38 97 ASN A CA 1
ATOM 755 C C . ASN A 1 97 ? -13.286 -0.736 10.751 1.00 97.38 97 ASN A C 1
ATOM 757 O O . ASN A 1 97 ? -13.960 -0.070 11.540 1.00 97.38 97 ASN A O 1
ATOM 761 N N . LEU A 1 98 ? -13.600 -2.001 10.437 1.00 98.25 98 LEU A N 1
ATOM 762 C CA . LEU A 1 98 ? -14.734 -2.714 11.047 1.00 98.25 98 LEU A CA 1
ATOM 763 C C . LEU A 1 98 ? -14.615 -2.763 12.579 1.00 98.25 98 LEU A C 1
ATOM 765 O O . LEU A 1 98 ? -15.595 -2.548 13.293 1.00 98.25 98 LEU A O 1
ATOM 769 N N . ARG A 1 99 ? -13.402 -3.000 13.097 1.00 97.31 99 ARG A N 1
ATOM 770 C CA . ARG A 1 99 ? -13.133 -3.004 14.544 1.00 97.31 99 ARG A CA 1
ATOM 771 C C . ARG A 1 99 ? -13.200 -1.609 15.158 1.00 97.31 99 ARG A C 1
ATOM 773 O O . ARG A 1 99 ? -13.764 -1.453 16.236 1.00 97.31 99 ARG A O 1
ATOM 780 N N . ARG A 1 100 ? -12.585 -0.613 14.515 1.00 95.62 100 ARG A N 1
ATOM 781 C CA . ARG A 1 100 ? -12.371 0.716 15.100 1.00 95.62 10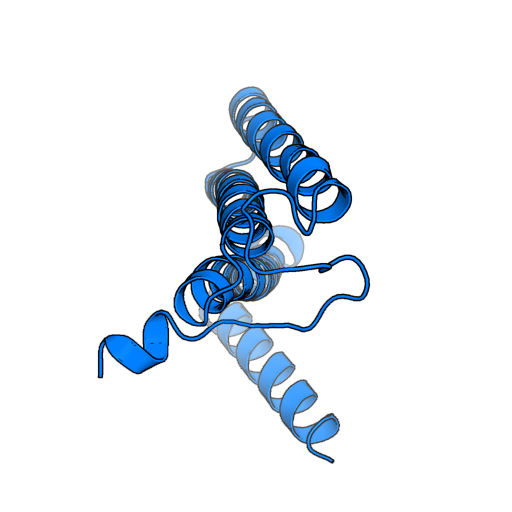0 ARG A CA 1
ATOM 782 C C . ARG A 1 100 ? -13.590 1.623 14.994 1.00 95.62 100 ARG A C 1
ATOM 784 O O . ARG A 1 100 ? -13.908 2.292 15.969 1.00 95.62 100 ARG A O 1
ATOM 791 N N . PHE A 1 101 ? -14.230 1.675 13.830 1.00 96.44 101 PHE A N 1
ATOM 792 C CA . PHE A 1 101 ? -15.298 2.640 13.565 1.00 96.44 101 PHE A CA 1
ATOM 793 C C . PHE A 1 101 ? -16.690 2.036 13.729 1.00 96.44 101 PHE A C 1
ATOM 795 O O . PHE A 1 101 ? -17.573 2.712 14.244 1.00 96.44 101 PHE A O 1
ATOM 802 N N . LEU A 1 102 ? -16.882 0.764 13.362 1.00 97.00 102 LEU A N 1
ATOM 803 C CA . LEU A 1 102 ? -18.159 0.073 13.585 1.00 97.00 102 LEU A CA 1
ATOM 804 C C . LEU A 1 102 ? -18.235 -0.639 14.944 1.00 97.00 102 LEU A C 1
ATOM 806 O O . LEU A 1 102 ? -19.292 -1.145 15.308 1.00 97.00 102 LEU A O 1
ATOM 810 N N . GLY A 1 103 ? -17.127 -0.715 15.690 1.00 97.00 103 GLY A N 1
ATOM 811 C CA . GLY A 1 103 ? -17.092 -1.326 17.023 1.00 97.00 103 GLY A CA 1
ATOM 812 C C . GLY A 1 103 ? -17.409 -2.828 17.049 1.00 97.00 103 GLY A C 1
ATOM 813 O O . GLY A 1 103 ? -17.624 -3.386 18.123 1.00 97.00 103 GLY A O 1
ATOM 814 N N . LEU A 1 104 ? -17.443 -3.504 15.894 1.00 98.12 104 LEU A N 1
ATOM 815 C CA . LEU A 1 104 ? -17.804 -4.921 15.797 1.00 98.12 104 LEU A CA 1
ATOM 816 C C . LEU A 1 104 ? -16.783 -5.778 16.525 1.00 98.12 104 LEU A C 1
ATOM 818 O O . LEU A 1 104 ? -15.603 -5.627 16.255 1.00 98.12 104 LEU A O 1
ATOM 822 N N . GLU A 1 105 ? -17.192 -6.721 17.370 1.00 98.00 105 GLU A N 1
ATOM 823 C CA . GLU A 1 105 ? -16.290 -7.735 17.942 1.00 98.00 105 GLU A CA 1
ATOM 824 C C . GLU A 1 105 ? -15.560 -8.540 16.854 1.00 98.00 105 GLU A C 1
ATOM 826 O O . GLU A 1 105 ? -16.043 -8.658 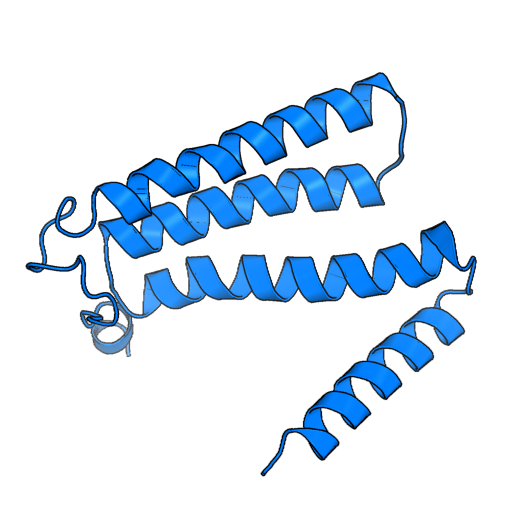15.729 1.00 98.00 105 GLU A O 1
ATOM 831 N N . TRP A 1 106 ? -14.407 -9.136 17.183 1.00 97.94 106 TRP A N 1
ATOM 832 C CA . TRP A 1 106 ? -13.551 -9.822 16.203 1.00 97.94 106 TRP A CA 1
ATOM 833 C C . TRP A 1 106 ? -14.280 -10.867 15.356 1.00 97.94 106 TRP A C 1
ATOM 835 O O . TRP A 1 106 ? -14.110 -10.861 14.142 1.00 97.94 106 TRP A O 1
ATOM 845 N N . GLY A 1 107 ? -15.131 -11.705 15.957 1.00 98.44 107 GLY A N 1
ATOM 846 C CA . GLY A 1 107 ? -15.898 -12.703 15.205 1.00 98.44 107 GLY A CA 1
ATOM 847 C C . GLY A 1 107 ? -16.818 -12.070 14.157 1.00 98.44 107 GLY A C 1
ATOM 848 O O . GLY A 1 107 ? -16.812 -12.482 13.000 1.00 98.44 107 GLY A O 1
ATOM 849 N N . LYS A 1 108 ? -17.545 -11.009 14.531 1.00 98.44 108 LYS A N 1
ATOM 850 C CA . LYS A 1 108 ? -18.437 -10.270 13.621 1.00 98.44 108 LYS A CA 1
ATOM 851 C C . LYS A 1 108 ? -17.655 -9.504 12.555 1.00 98.44 108 LYS A C 1
ATOM 853 O O . LYS A 1 108 ? -18.059 -9.501 11.399 1.00 98.44 108 LYS A O 1
ATOM 858 N N . ALA A 1 109 ? -16.532 -8.888 12.925 1.00 98.44 109 ALA A N 1
ATOM 859 C CA . ALA A 1 109 ? -15.667 -8.173 11.992 1.00 98.44 109 ALA A CA 1
ATOM 860 C C . ALA A 1 109 ? -15.063 -9.120 10.941 1.00 98.44 109 ALA A C 1
ATOM 862 O O . ALA A 1 109 ? -15.102 -8.812 9.756 1.00 98.44 109 ALA A O 1
ATOM 863 N N . ILE A 1 110 ? -14.567 -10.291 11.358 1.00 98.56 110 ILE A N 1
ATOM 864 C CA . ILE A 1 110 ? -14.033 -11.315 10.449 1.00 98.56 110 ILE A CA 1
ATOM 865 C C . ILE A 1 110 ? -15.144 -11.871 9.558 1.00 98.56 110 ILE A C 1
ATOM 867 O O . ILE A 1 110 ? -14.950 -11.971 8.351 1.00 98.56 110 ILE A O 1
ATOM 871 N N . ALA A 1 111 ? -16.318 -12.184 10.116 1.00 98.56 111 ALA A N 1
ATOM 872 C CA . ALA A 1 111 ? -17.448 -12.666 9.327 1.00 98.56 111 ALA A CA 1
ATOM 873 C C . ALA A 1 111 ? -17.867 -11.645 8.256 1.00 98.56 111 ALA A C 1
ATOM 875 O O . ALA A 1 111 ? -17.964 -11.998 7.085 1.00 98.56 111 ALA A O 1
ATOM 876 N N . ALA A 1 112 ? -18.040 -10.374 8.633 1.00 98.44 112 ALA A N 1
ATOM 877 C CA . ALA A 1 112 ? -18.377 -9.305 7.695 1.00 98.44 112 ALA A CA 1
ATOM 878 C C . ALA A 1 112 ? -17.292 -9.116 6.622 1.00 98.44 112 ALA A C 1
ATOM 880 O O . ALA A 1 112 ? -17.615 -9.004 5.444 1.00 98.44 112 ALA A O 1
ATOM 881 N N . PHE A 1 113 ? -16.016 -9.140 7.015 1.00 98.38 113 PHE A N 1
ATOM 882 C CA . PHE A 1 113 ? -14.878 -9.069 6.101 1.00 98.38 113 PHE A CA 1
ATOM 883 C C . PHE A 1 113 ? -14.890 -10.212 5.072 1.00 98.38 113 PHE A C 1
ATOM 885 O O . PHE A 1 113 ? -14.811 -9.956 3.872 1.00 98.38 113 PHE A O 1
ATOM 892 N N . VAL A 1 114 ? -15.033 -11.463 5.523 1.00 98.50 114 VAL A N 1
ATOM 893 C CA . VAL A 1 114 ? -15.043 -12.643 4.644 1.00 98.50 114 VAL A CA 1
ATOM 894 C C . VAL A 1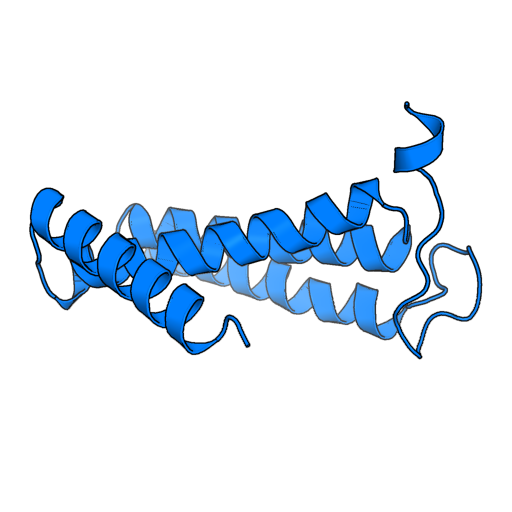 114 ? -16.247 -12.615 3.711 1.00 98.50 114 VAL A C 1
ATOM 896 O O . VAL A 1 114 ? -16.081 -12.798 2.508 1.00 98.50 114 VAL A O 1
ATOM 899 N N . VAL A 1 115 ? -17.446 -12.351 4.239 1.00 98.31 115 VAL A N 1
ATOM 900 C CA . VAL A 1 115 ? -18.674 -12.280 3.434 1.00 98.31 115 VAL A CA 1
ATOM 901 C C . VAL A 1 115 ? -18.560 -11.191 2.373 1.00 98.31 115 VAL A C 1
ATOM 903 O O . VAL A 1 115 ? -18.892 -11.444 1.220 1.00 98.31 115 VAL A O 1
ATOM 906 N N . PHE A 1 116 ? -18.052 -10.009 2.734 1.00 97.19 116 PHE A N 1
ATOM 907 C CA . PHE A 1 116 ? -17.874 -8.908 1.794 1.00 97.19 116 PHE A CA 1
ATOM 908 C C . PHE A 1 116 ? -16.950 -9.290 0.633 1.00 97.19 116 PHE A C 1
ATOM 910 O O . PHE A 1 116 ? -17.353 -9.170 -0.521 1.00 97.19 116 PHE A O 1
ATOM 917 N N . TYR A 1 117 ? -15.741 -9.790 0.914 1.00 96.88 117 TYR A N 1
ATOM 918 C CA . TYR A 1 117 ? -14.794 -10.143 -0.148 1.00 96.88 117 TYR A CA 1
ATOM 919 C C . TYR A 1 117 ? -15.228 -11.374 -0.951 1.00 96.88 117 TYR A C 1
ATOM 921 O O . TYR A 1 117 ? -14.999 -11.405 -2.157 1.00 96.88 117 TYR A O 1
ATOM 929 N N . ALA A 1 118 ? -15.890 -12.357 -0.333 1.00 97.44 118 ALA A N 1
ATOM 930 C CA . ALA A 1 118 ? -16.454 -13.496 -1.054 1.00 97.44 118 ALA A CA 1
ATOM 931 C C . ALA A 1 118 ? -17.581 -13.059 -1.999 1.00 97.44 118 ALA A C 1
ATOM 933 O O . ALA A 1 118 ? -17.587 -13.451 -3.161 1.00 97.44 118 ALA A O 1
ATOM 934 N N . ALA A 1 119 ? -18.503 -12.213 -1.530 1.00 97.56 119 ALA A N 1
ATOM 935 C CA . ALA A 1 119 ? -19.583 -11.682 -2.355 1.00 97.56 119 ALA A CA 1
ATOM 936 C C . ALA A 1 119 ? -19.047 -10.798 -3.487 1.00 97.56 119 ALA A C 1
ATOM 938 O O . ALA A 1 119 ? -19.439 -10.986 -4.633 1.00 97.56 119 ALA A O 1
ATOM 939 N N . ALA A 1 120 ? -18.120 -9.880 -3.192 1.00 95.94 120 ALA A N 1
ATOM 940 C CA . ALA A 1 120 ? -17.465 -9.060 -4.209 1.00 95.94 120 ALA A CA 1
ATOM 941 C C . ALA A 1 120 ? -16.757 -9.939 -5.248 1.00 95.94 120 ALA A C 1
ATOM 943 O O . ALA A 1 120 ? -16.975 -9.768 -6.442 1.00 95.94 120 ALA A O 1
ATOM 944 N N . GLY A 1 121 ? -15.992 -10.936 -4.790 1.00 95.25 121 GLY A N 1
ATOM 945 C CA . GLY A 1 121 ? -15.350 -11.927 -5.645 1.00 95.25 121 GLY A CA 1
ATOM 946 C C . GLY A 1 121 ? -16.353 -12.616 -6.566 1.00 95.25 121 GLY A C 1
ATOM 947 O O . GLY A 1 121 ? -16.199 -12.524 -7.773 1.00 95.25 121 GLY A O 1
ATOM 948 N N . LEU A 1 122 ? -17.418 -13.210 -6.020 1.00 96.56 122 LEU A N 1
ATOM 949 C CA . LEU A 1 122 ? -18.468 -13.886 -6.794 1.00 96.56 122 LEU A CA 1
ATOM 950 C C . LEU A 1 122 ? -19.166 -12.965 -7.804 1.00 96.56 122 LEU A C 1
ATOM 952 O O . LEU A 1 122 ? -19.448 -13.394 -8.915 1.00 96.56 122 LEU A O 1
ATOM 956 N N . LEU A 1 123 ? -19.440 -11.711 -7.433 1.00 96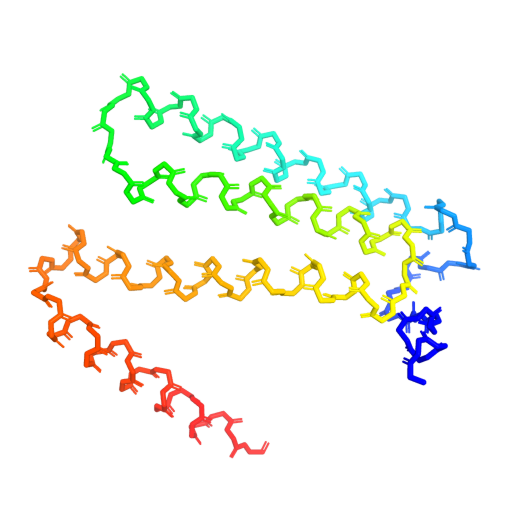.44 123 LEU A N 1
ATOM 957 C CA . LEU A 1 123 ? -20.092 -10.737 -8.316 1.00 96.44 123 LEU A CA 1
ATOM 958 C C . LEU A 1 123 ? -19.183 -10.271 -9.457 1.00 96.44 123 LEU A C 1
ATOM 960 O O . LEU A 1 123 ? -19.673 -9.947 -10.533 1.00 96.44 123 LEU A O 1
ATOM 964 N N . THR A 1 124 ? -17.875 -10.208 -9.211 1.00 95.81 124 THR A N 1
ATOM 965 C CA . THR A 1 124 ? -16.871 -9.796 -10.209 1.00 95.81 124 THR A CA 1
ATOM 966 C C . THR A 1 124 ? -16.250 -10.963 -10.971 1.00 95.81 124 THR A C 1
ATOM 968 O O . THR A 1 124 ? -15.486 -10.739 -11.904 1.00 95.81 124 THR A O 1
ATOM 971 N N . TYR A 1 125 ? -16.570 -12.199 -10.584 1.00 88.12 125 TYR A N 1
ATOM 972 C CA . TYR A 1 125 ? -16.152 -13.416 -11.267 1.00 88.12 125 TYR A CA 1
ATOM 973 C C . TYR A 1 125 ? -17.038 -13.619 -12.504 1.00 88.12 125 TYR A C 1
ATOM 975 O O . TYR A 1 125 ? -17.966 -14.426 -12.497 1.00 88.12 125 TYR A O 1
ATOM 983 N N . ALA A 1 126 ? -16.789 -12.814 -13.534 1.00 60.41 126 ALA A N 1
ATOM 984 C CA . ALA A 1 126 ? -17.389 -12.904 -14.861 1.00 60.41 126 ALA A CA 1
ATOM 985 C C . ALA A 1 126 ? -16.281 -13.007 -15.913 1.00 60.41 126 ALA A C 1
ATOM 987 O O . ALA A 1 126 ? -15.301 -12.233 -15.804 1.00 60.41 126 ALA A O 1
#

pLDDT: mean 95.68, std 6.25, range [60.19, 98.75]

Foldseek 3Di:
DVVQQLAAADDDPQQPDQAQCSQVVQLVVLVVLLVQLVVQCVVCVVVVVDDLSNVLSVLSNQLSVLSNQCSRRRGNNSVCSNVVSVVVSVLSVQLVCCCPVVVDDNVRSVVVSVCVVVVVCVVPVD

Radius of gyration: 17.64 Å; chains: 1; bounding box: 38×34×43 Å

Sequence (126 aa):
MWQTLLAPVDLYCERTGPELWAEPANALTNLAFIAAGLWGVREVRRHGTGTFAAILAWWVVAIGIGSTLFHTFAVKFTIWADVLPIAGFTLAFTLFNLRRFLGLEWGKAIAAFVVFYAAAGLLTYA